Protein AF-A0AAD8FI68-F1 (afdb_monomer_lite)

InterPro domains:
  IPR006808 ATP synthase F0 complex subunit G, mitochondrial [PF04718] (6-87)
  IPR006808 ATP synthase F0 complex subunit G, mitochondrial [PTHR12386] (9-87)

Sequence (98 aa):
SVNSNAFAKPRLSTIWKYAKVELRPPTLGELSEVPLAIQKLKLSAQTGKWKQLTVKEAFLNTIVGAEIVFWFYAGECIGKGGIVSYDIPGAVNWDIHF

Radius of gyration: 21.67 Å; chains: 1; bounding box: 33×48×56 Å

Foldseek 3Di:
DPPPCVVVVVVVVVVVVVCCVVVPDDDPVVVVCVVVVVVVVVVCVVVVVVVVDDPVRVVVVVVVVVVVVVVVVVVVCVVQVHPDDNPDVPPPDPVVPD

pLDDT: mean 77.04, std 9.96, range [50.91, 93.06]

Structure (mmCIF, N/CA/C/O backbone):
data_AF-A0AAD8FI68-F1
#
_entry.id   AF-A0AAD8FI68-F1
#
loop_
_atom_site.group_PDB
_atom_site.id
_atom_site.type_symbol
_atom_site.label_atom_id
_atom_site.label_alt_id
_atom_site.label_comp_id
_atom_site.label_asym_id
_atom_site.label_entity_id
_atom_site.label_seq_id
_atom_site.pdbx_PDB_ins_code
_atom_site.Cartn_x
_atom_site.Cartn_y
_atom_site.Cartn_z
_atom_site.occupancy
_atom_site.B_iso_or_equiv
_atom_site.auth_seq_id
_atom_site.auth_comp_id
_atom_site.auth_asym_id
_atom_site.auth_atom_id
_atom_site.pdbx_PDB_model_num
ATOM 1 N N . SER A 1 1 ? -2.581 29.205 -26.299 1.00 50.91 1 SER A N 1
ATOM 2 C CA . SER A 1 1 ? -1.668 28.188 -25.747 1.00 50.91 1 SER A CA 1
ATOM 3 C C . SER A 1 1 ? -1.715 28.289 -24.234 1.00 50.91 1 SER A C 1
ATOM 5 O O . SER A 1 1 ? -1.208 29.259 -23.684 1.00 50.91 1 SER A O 1
ATOM 7 N N . VAL A 1 2 ? -2.433 27.389 -23.555 1.00 61.78 2 VAL A N 1
ATOM 8 C CA . VAL A 1 2 ? -2.376 27.324 -22.087 1.00 61.78 2 VAL A CA 1
ATOM 9 C C . VAL A 1 2 ? -0.989 26.812 -21.711 1.00 61.78 2 VAL A C 1
ATOM 11 O O . VAL A 1 2 ? -0.593 25.737 -22.151 1.00 61.78 2 VAL A O 1
ATOM 14 N N . ASN A 1 3 ? -0.223 27.598 -20.954 1.00 67.50 3 ASN A N 1
ATOM 15 C CA . ASN A 1 3 ? 1.105 27.200 -20.490 1.00 67.50 3 ASN A CA 1
ATOM 16 C C . ASN A 1 3 ? 0.964 25.970 -19.579 1.00 67.50 3 ASN A C 1
ATOM 18 O O . ASN A 1 3 ? 0.716 26.101 -18.381 1.00 67.50 3 ASN A O 1
ATOM 22 N N . SER A 1 4 ? 1.122 24.772 -20.143 1.00 66.06 4 SER A N 1
ATOM 23 C CA . SER A 1 4 ? 1.060 23.477 -19.448 1.00 66.06 4 SER A CA 1
ATOM 24 C C . SER A 1 4 ? 1.955 23.452 -18.205 1.00 66.06 4 SER A C 1
ATOM 26 O O . SER A 1 4 ? 1.561 22.950 -17.154 1.00 66.06 4 SER A O 1
ATOM 28 N N . ASN A 1 5 ? 3.108 24.119 -18.282 1.00 65.69 5 ASN A N 1
ATOM 29 C CA . ASN A 1 5 ? 4.040 24.302 -17.172 1.00 65.69 5 ASN A CA 1
ATOM 30 C C . ASN A 1 5 ? 3.467 25.128 -16.008 1.00 65.69 5 ASN A C 1
ATOM 32 O O . ASN A 1 5 ? 3.754 24.823 -14.853 1.00 65.69 5 ASN A O 1
ATOM 36 N N . ALA A 1 6 ? 2.652 26.150 -16.276 1.00 74.12 6 ALA A N 1
ATOM 37 C CA . ALA A 1 6 ? 2.026 26.963 -15.231 1.00 74.12 6 ALA A CA 1
ATOM 38 C C . ALA A 1 6 ? 0.877 26.214 -14.528 1.00 74.12 6 ALA A C 1
ATOM 40 O O . ALA A 1 6 ? 0.620 26.442 -13.350 1.00 74.12 6 ALA A O 1
ATOM 41 N N . PHE A 1 7 ? 0.224 25.281 -15.228 1.00 74.06 7 PHE A N 1
ATOM 42 C CA . PHE A 1 7 ? -0.860 24.457 -14.686 1.00 74.06 7 PHE A CA 1
ATOM 43 C C . PHE A 1 7 ? -0.362 23.216 -13.921 1.00 74.06 7 PHE A C 1
ATOM 45 O O . PHE A 1 7 ? -0.937 22.854 -12.890 1.00 74.06 7 PHE A O 1
ATOM 52 N N . ALA A 1 8 ? 0.701 22.566 -14.408 1.00 77.44 8 ALA A N 1
ATOM 53 C CA . ALA A 1 8 ? 1.226 21.318 -13.850 1.00 77.44 8 ALA A CA 1
ATOM 54 C C . ALA A 1 8 ? 2.081 21.530 -12.590 1.00 77.44 8 ALA A C 1
ATOM 56 O O . ALA A 1 8 ? 1.941 20.783 -11.623 1.00 77.44 8 ALA A O 1
ATOM 57 N N . LYS A 1 9 ? 2.926 22.570 -12.558 1.00 78.75 9 LYS A N 1
ATOM 58 C CA . LYS A 1 9 ? 3.831 22.856 -11.429 1.00 78.75 9 LYS A CA 1
ATOM 59 C C . LYS A 1 9 ? 3.145 22.930 -10.055 1.00 78.75 9 LYS A C 1
ATOM 61 O O . LYS A 1 9 ? 3.606 22.234 -9.150 1.00 78.75 9 LYS A O 1
ATOM 66 N N . PRO A 1 10 ? 2.059 23.707 -9.859 1.00 83.19 10 PRO A N 1
ATOM 67 C CA . PRO A 1 10 ? 1.421 23.782 -8.547 1.00 83.19 10 PRO A CA 1
ATOM 68 C C . PRO A 1 10 ? 0.791 22.443 -8.141 1.00 83.19 10 PRO A C 1
ATOM 70 O O . PRO A 1 10 ? 0.936 22.028 -6.996 1.00 83.19 10 PRO A O 1
ATOM 73 N N . ARG A 1 11 ? 0.183 21.704 -9.078 1.00 80.50 11 ARG A N 1
ATOM 74 C CA . ARG A 1 11 ? -0.420 20.388 -8.804 1.00 80.50 11 ARG A CA 1
ATOM 75 C C . ARG A 1 11 ? 0.613 19.341 -8.403 1.00 80.50 11 ARG A C 1
ATOM 77 O O . ARG A 1 11 ? 0.412 18.638 -7.419 1.00 80.50 11 ARG A O 1
ATOM 84 N N . LEU A 1 12 ? 1.735 19.284 -9.119 1.00 80.06 12 LEU A N 1
ATOM 85 C CA . LEU A 1 12 ? 2.841 18.389 -8.787 1.00 80.06 12 LEU A CA 1
ATOM 86 C C . LEU A 1 12 ? 3.455 18.738 -7.429 1.00 80.06 12 LEU A C 1
ATOM 88 O O . LEU A 1 12 ? 3.764 17.832 -6.665 1.00 80.06 12 LEU A O 1
ATOM 92 N N . SER A 1 13 ? 3.571 20.027 -7.087 1.00 79.06 13 SER A N 1
ATOM 93 C CA . SER A 1 13 ? 4.077 20.438 -5.770 1.00 79.06 13 SER A CA 1
ATOM 94 C C . SER A 1 13 ? 3.168 19.989 -4.621 1.00 79.06 13 SER A C 1
ATOM 96 O O . SER A 1 13 ? 3.660 19.529 -3.591 1.00 79.06 13 SER A O 1
ATOM 98 N N . THR A 1 14 ? 1.847 20.049 -4.816 1.00 83.12 14 THR A N 1
ATOM 99 C CA . THR A 1 14 ? 0.872 19.566 -3.835 1.00 83.12 14 THR A CA 1
ATOM 100 C C . THR A 1 14 ? 0.935 18.047 -3.701 1.00 83.12 14 THR A C 1
ATOM 102 O O . THR A 1 14 ? 1.032 17.554 -2.580 1.00 83.12 14 THR A O 1
ATOM 105 N N . ILE A 1 15 ? 0.967 17.309 -4.820 1.00 80.88 15 ILE A N 1
ATOM 106 C CA . ILE A 1 15 ? 1.129 15.844 -4.817 1.00 80.88 15 ILE A CA 1
ATOM 107 C C . ILE A 1 15 ? 2.422 15.460 -4.097 1.00 80.88 15 ILE A C 1
ATOM 109 O O . ILE A 1 15 ? 2.397 14.615 -3.212 1.00 80.88 15 ILE A O 1
ATOM 113 N N . TRP A 1 16 ? 3.534 16.127 -4.405 1.00 82.44 16 TRP A N 1
ATOM 114 C CA . TRP A 1 16 ? 4.828 15.865 -3.779 1.00 82.44 16 TRP A CA 1
ATOM 115 C C . TRP A 1 16 ? 4.817 16.111 -2.266 1.00 82.44 16 TRP A C 1
ATOM 117 O O . TRP A 1 16 ? 5.404 15.342 -1.506 1.00 82.44 16 TRP A O 1
ATOM 127 N N . LYS A 1 17 ? 4.131 17.168 -1.810 1.00 83.44 17 LYS A N 1
ATOM 128 C CA . LYS A 1 17 ? 4.009 17.493 -0.383 1.00 83.44 17 LYS A CA 1
ATOM 129 C C . LYS A 1 17 ? 3.309 16.377 0.398 1.00 83.44 17 LYS A C 1
ATOM 131 O O . LYS A 1 17 ? 3.804 16.011 1.460 1.00 83.44 17 LYS A O 1
ATOM 136 N N . TYR A 1 18 ? 2.198 15.849 -0.117 1.00 80.75 18 TYR A N 1
ATOM 137 C CA . TYR A 1 18 ? 1.460 14.758 0.532 1.00 80.75 18 TYR A CA 1
ATOM 138 C C . TYR A 1 18 ? 2.173 13.411 0.374 1.00 80.75 18 TYR A C 1
ATOM 140 O O . TYR A 1 18 ? 2.390 12.713 1.363 1.00 80.75 18 TYR A O 1
ATOM 148 N N . ALA A 1 19 ? 2.675 13.118 -0.828 1.00 77.38 19 ALA A N 1
ATOM 149 C CA . ALA A 1 19 ? 3.451 11.917 -1.123 1.00 77.38 19 ALA A CA 1
ATOM 150 C C . ALA A 1 19 ? 4.653 11.752 -0.184 1.00 77.38 19 ALA A C 1
ATOM 152 O O . ALA A 1 19 ? 4.928 10.653 0.277 1.00 77.38 19 ALA A O 1
ATOM 153 N N . LYS A 1 20 ? 5.354 12.837 0.167 1.00 77.38 20 LYS A N 1
ATOM 154 C CA . LYS A 1 20 ? 6.508 12.769 1.076 1.00 77.38 20 LYS 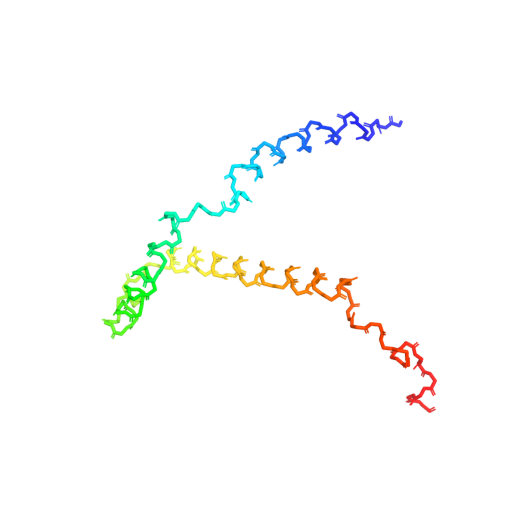A CA 1
ATOM 155 C C . LYS A 1 20 ? 6.148 12.295 2.490 1.00 77.38 20 LYS A C 1
ATOM 157 O O . LYS A 1 20 ? 7.001 11.734 3.174 1.00 77.38 20 LYS A O 1
ATOM 162 N N . VAL A 1 21 ? 4.927 12.561 2.945 1.00 76.44 21 VAL A N 1
ATOM 163 C CA . VAL A 1 21 ? 4.473 12.200 4.294 1.00 76.44 21 VAL A CA 1
ATOM 164 C C . VAL A 1 21 ? 3.840 10.811 4.301 1.00 76.44 21 VAL A C 1
ATOM 166 O O . VAL A 1 21 ? 4.083 10.047 5.231 1.00 76.44 21 VAL A O 1
ATOM 169 N N . GLU A 1 22 ? 3.074 10.480 3.262 1.00 76.81 22 GLU A N 1
ATOM 170 C CA . GLU A 1 22 ? 2.283 9.246 3.186 1.00 76.81 22 GLU A CA 1
ATOM 171 C C . GLU A 1 22 ? 3.044 8.081 2.542 1.00 76.81 22 GLU A C 1
ATOM 173 O O . GLU A 1 22 ? 2.904 6.945 2.977 1.00 76.81 22 GLU A O 1
ATOM 178 N N . LEU A 1 23 ? 3.909 8.354 1.560 1.00 76.75 23 LEU A N 1
ATOM 179 C CA . LEU A 1 23 ? 4.717 7.340 0.870 1.00 76.75 23 LEU A CA 1
ATOM 180 C C . LEU A 1 23 ? 6.110 7.175 1.490 1.00 76.75 23 LEU A C 1
ATOM 182 O O . LEU A 1 23 ? 7.005 6.601 0.864 1.00 76.75 23 LEU A O 1
ATOM 186 N N . ARG A 1 24 ? 6.341 7.707 2.699 1.00 76.69 24 ARG A N 1
ATOM 187 C CA . ARG A 1 24 ? 7.604 7.457 3.401 1.00 76.69 24 ARG A CA 1
ATOM 188 C C . ARG A 1 24 ? 7.704 5.957 3.700 1.00 76.69 24 ARG A C 1
ATOM 190 O O . ARG A 1 24 ? 6.725 5.379 4.175 1.00 76.69 24 ARG A O 1
ATOM 197 N N . PRO A 1 25 ? 8.866 5.321 3.476 1.00 72.75 25 PRO A N 1
ATOM 198 C CA . PRO A 1 25 ? 9.058 3.967 3.960 1.00 72.75 25 PRO A CA 1
ATOM 199 C C . PRO A 1 25 ? 8.846 3.961 5.485 1.00 72.75 25 PRO A C 1
ATOM 201 O O . PRO A 1 25 ? 9.304 4.888 6.168 1.00 72.75 25 PRO A O 1
ATOM 204 N N . PRO A 1 26 ? 8.117 2.969 6.021 1.00 75.62 26 PRO A N 1
ATOM 205 C CA . PRO A 1 26 ? 7.840 2.883 7.447 1.00 75.62 26 PRO A CA 1
ATOM 206 C C . PRO A 1 26 ? 9.143 2.800 8.241 1.00 75.62 26 PRO A C 1
ATOM 208 O O . PRO A 1 26 ? 10.144 2.228 7.804 1.00 75.62 26 PRO A O 1
ATOM 211 N N . THR A 1 27 ? 9.129 3.384 9.430 1.00 80.06 27 THR A N 1
ATOM 212 C CA . THR A 1 27 ? 10.281 3.381 10.333 1.00 80.06 27 THR A CA 1
ATOM 213 C C . THR A 1 27 ? 10.459 1.980 10.924 1.00 80.06 27 THR A C 1
ATOM 215 O O . THR A 1 27 ? 9.482 1.271 11.148 1.00 80.06 27 THR A O 1
ATOM 218 N N . LEU A 1 28 ? 11.689 1.568 11.251 1.00 73.06 28 LEU A N 1
ATOM 219 C CA . LEU A 1 28 ? 11.957 0.228 11.809 1.00 73.06 28 LEU A CA 1
ATOM 220 C C . LEU A 1 28 ? 11.143 -0.087 13.082 1.00 73.06 28 LEU A C 1
ATOM 222 O O . LEU A 1 28 ? 10.786 -1.239 13.310 1.00 73.06 28 LEU A O 1
ATOM 226 N N . GLY A 1 29 ? 10.816 0.931 13.887 1.00 77.81 29 GLY A N 1
ATOM 227 C CA . GLY A 1 29 ? 9.940 0.788 15.055 1.00 77.81 29 GLY A CA 1
ATOM 228 C C . GLY A 1 29 ? 8.467 0.534 14.712 1.00 77.81 29 GLY A C 1
ATOM 229 O O . GLY A 1 29 ? 7.789 -0.147 15.462 1.00 77.81 29 GLY A O 1
ATOM 230 N N . GLU A 1 30 ? 7.977 1.010 13.564 1.00 75.94 30 GLU A N 1
ATOM 231 C CA . GLU A 1 30 ? 6.619 0.703 13.081 1.00 75.94 30 GLU A CA 1
ATOM 232 C C . GLU A 1 30 ? 6.563 -0.737 12.524 1.00 75.94 30 GLU A C 1
ATOM 234 O O . GLU A 1 30 ? 5.537 -1.409 12.608 1.00 75.94 30 GLU A O 1
ATOM 239 N N . LEU A 1 31 ? 7.688 -1.259 12.013 1.00 79.62 31 LEU A N 1
ATOM 240 C CA . LEU A 1 31 ? 7.787 -2.634 11.509 1.00 79.62 31 LEU A CA 1
ATOM 241 C C . LEU A 1 31 ? 7.770 -3.695 12.616 1.00 79.62 31 LEU A C 1
ATOM 243 O O . LEU A 1 31 ? 7.288 -4.804 12.382 1.00 79.62 31 LEU A O 1
ATOM 247 N N . SER A 1 32 ? 8.264 -3.385 13.817 1.00 81.50 32 SER A N 1
ATOM 248 C CA . SER A 1 32 ? 8.245 -4.336 14.937 1.00 81.50 32 SER A CA 1
ATOM 249 C C . SER A 1 32 ? 6.830 -4.604 15.467 1.00 81.50 32 SER A C 1
ATOM 251 O O . SER A 1 32 ? 6.591 -5.649 16.073 1.00 81.50 32 SER A O 1
ATOM 253 N N . GLU A 1 33 ? 5.870 -3.718 15.189 1.00 83.62 33 GLU A N 1
ATOM 254 C CA . GLU A 1 33 ? 4.462 -3.877 15.5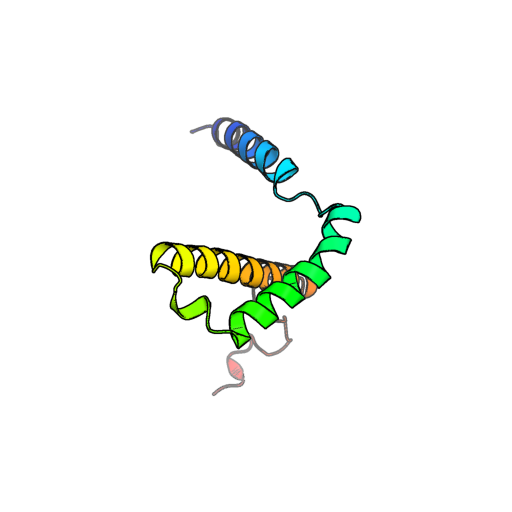69 1.00 83.62 33 GLU A CA 1
ATOM 255 C C . GLU A 1 33 ? 3.656 -4.719 14.565 1.00 83.62 33 GLU A C 1
ATOM 257 O O . GLU A 1 33 ? 2.616 -5.289 14.913 1.00 83.62 33 GLU A O 1
ATOM 262 N N . VAL A 1 34 ? 4.151 -4.867 13.330 1.00 83.94 34 VAL A N 1
ATOM 263 C CA . VAL A 1 34 ? 3.480 -5.608 12.248 1.00 83.94 34 VAL A CA 1
ATOM 264 C C . VAL A 1 34 ? 3.180 -7.069 12.622 1.00 83.94 34 VAL A C 1
ATOM 266 O O . VAL A 1 34 ? 2.037 -7.500 12.436 1.00 83.94 34 VAL A O 1
ATOM 269 N N . PRO A 1 35 ? 4.115 -7.852 13.206 1.00 84.88 35 PRO A N 1
ATOM 270 C CA . PRO A 1 35 ? 3.834 -9.231 13.605 1.00 84.88 35 PRO A CA 1
ATOM 271 C C . PRO A 1 35 ? 2.690 -9.337 14.621 1.00 84.88 35 PRO A C 1
ATOM 273 O O . PRO A 1 35 ? 1.861 -10.245 14.537 1.00 84.88 35 PRO A O 1
ATOM 276 N N . LEU A 1 36 ? 2.610 -8.388 15.560 1.00 86.75 36 LEU A N 1
ATOM 277 C CA . LEU A 1 36 ? 1.557 -8.345 16.577 1.00 86.75 36 LEU A CA 1
ATOM 278 C C . LEU A 1 36 ? 0.197 -8.006 15.955 1.00 86.75 36 LEU A C 1
ATOM 280 O O . LEU A 1 36 ? -0.818 -8.609 16.314 1.00 86.75 36 LEU A O 1
ATOM 284 N N . ALA A 1 37 ? 0.164 -7.075 14.999 1.00 82.75 37 ALA A N 1
ATOM 285 C CA . ALA A 1 37 ? -1.047 -6.726 14.262 1.00 82.75 37 ALA A CA 1
ATOM 286 C C . ALA A 1 37 ? -1.592 -7.921 13.458 1.00 82.75 37 ALA A C 1
ATOM 288 O O . ALA A 1 37 ? -2.787 -8.221 13.524 1.00 82.75 37 ALA A O 1
ATOM 289 N N . ILE A 1 38 ? -0.714 -8.670 12.781 1.00 84.62 38 ILE A N 1
ATOM 290 C CA . ILE A 1 38 ? -1.085 -9.876 12.024 1.0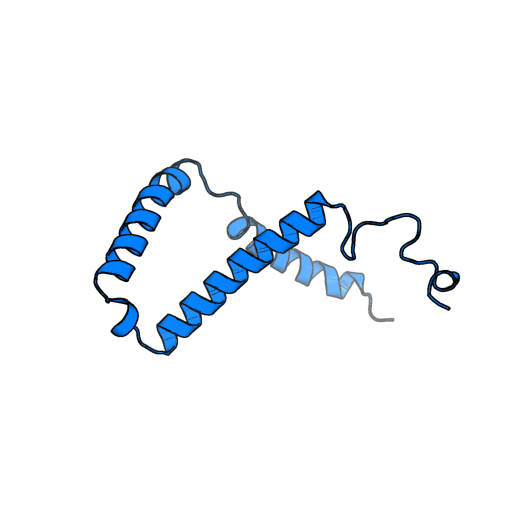0 84.62 38 ILE A CA 1
ATOM 291 C C . ILE A 1 38 ? -1.670 -10.953 12.950 1.00 84.62 38 ILE A C 1
ATOM 293 O O . ILE A 1 38 ? -2.694 -11.561 12.631 1.00 84.62 38 ILE A O 1
ATOM 297 N N . GLN A 1 39 ? -1.068 -11.174 14.123 1.00 87.62 39 GLN A N 1
ATOM 298 C CA . GLN A 1 39 ? -1.595 -12.133 15.100 1.00 87.62 39 GLN A CA 1
ATOM 299 C C . GLN A 1 39 ? -3.000 -11.748 15.587 1.00 87.62 39 GLN A C 1
ATOM 301 O O . GLN A 1 39 ? -3.889 -12.601 15.638 1.00 87.62 39 GLN A O 1
ATOM 306 N N . LYS A 1 40 ? -3.238 -10.465 15.886 1.00 84.00 40 LYS A N 1
ATOM 307 C CA . LYS A 1 40 ? -4.565 -9.965 16.284 1.00 84.00 40 LYS A CA 1
ATOM 308 C C . LYS A 1 40 ? -5.605 -10.138 15.174 1.00 84.00 40 LYS A C 1
ATOM 310 O O . LYS A 1 40 ? -6.729 -10.547 15.466 1.00 84.00 40 LYS A O 1
ATOM 315 N N . LEU A 1 41 ? -5.238 -9.890 13.914 1.00 83.44 41 LEU A N 1
ATOM 316 C CA . LEU A 1 41 ? -6.111 -10.134 12.760 1.00 83.44 41 LEU A CA 1
ATOM 317 C C . LEU A 1 41 ? -6.487 -11.615 12.639 1.00 83.44 41 LEU A C 1
ATOM 319 O O . LEU A 1 41 ? -7.666 -11.935 12.487 1.00 83.44 41 LEU A O 1
ATOM 323 N N . LYS A 1 42 ? -5.515 -12.524 12.793 1.00 83.12 42 LYS A N 1
ATOM 324 C CA . LYS A 1 42 ? -5.758 -13.975 12.770 1.00 83.12 42 LYS A CA 1
ATOM 325 C C . LYS A 1 42 ? -6.738 -14.405 13.865 1.00 83.12 42 LYS A C 1
ATOM 327 O O . LYS A 1 42 ? -7.691 -15.129 13.583 1.00 83.12 42 LYS A O 1
ATOM 332 N N . LEU A 1 43 ? -6.541 -13.930 15.094 1.00 83.56 43 LEU A N 1
ATOM 333 C CA . LEU A 1 43 ? -7.438 -14.224 16.216 1.00 83.56 43 LEU A CA 1
ATOM 334 C C . LEU A 1 43 ? -8.843 -13.642 15.994 1.00 83.56 43 LEU A C 1
ATOM 336 O O . LEU A 1 43 ? -9.837 -14.306 16.279 1.00 83.56 43 LEU A O 1
ATOM 340 N N . SER A 1 44 ? -8.948 -12.432 15.437 1.00 77.88 44 SER A N 1
ATOM 341 C CA . SER A 1 44 ? -10.227 -11.791 15.088 1.00 77.88 44 SER A CA 1
ATOM 342 C C . SER A 1 44 ? -11.002 -12.570 14.013 1.00 77.88 44 SER A C 1
ATOM 344 O O . SER A 1 44 ? -12.222 -12.737 14.106 1.00 77.88 44 SER A O 1
ATOM 346 N N . ALA A 1 45 ? -10.293 -13.122 13.022 1.00 79.50 45 ALA A N 1
ATOM 347 C CA . ALA A 1 45 ? -10.880 -13.986 12.002 1.00 79.50 45 ALA A CA 1
ATOM 348 C C . ALA A 1 45 ? -11.383 -15.313 12.599 1.00 79.50 45 ALA A C 1
ATOM 350 O O . ALA A 1 45 ? -12.520 -15.714 12.340 1.00 79.50 45 ALA A O 1
ATOM 351 N N . GLN A 1 46 ? -10.576 -15.954 13.456 1.00 80.12 46 GLN A N 1
ATOM 352 C CA . GLN A 1 46 ? -10.935 -17.206 14.137 1.00 80.12 46 GLN A CA 1
ATOM 353 C C . GLN A 1 46 ? -12.129 -17.048 15.085 1.00 80.12 46 GLN A C 1
ATOM 355 O O . GLN A 1 46 ? -12.979 -17.929 15.162 1.00 80.12 46 GLN A O 1
ATOM 360 N N . THR A 1 47 ? -12.221 -15.914 15.782 1.00 79.44 47 THR A N 1
ATOM 361 C CA . THR A 1 47 ? -13.297 -15.630 16.749 1.00 79.44 47 THR A CA 1
ATOM 362 C C . THR A 1 47 ? -14.601 -15.152 16.108 1.00 79.44 47 THR A C 1
ATOM 364 O O . THR A 1 47 ? -15.579 -14.928 16.814 1.00 79.44 47 THR A O 1
ATOM 367 N N . GLY A 1 48 ? -14.663 -14.994 14.780 1.00 73.38 48 GLY A N 1
ATOM 368 C CA . GLY A 1 48 ? -15.909 -14.624 14.102 1.00 73.38 48 GLY A CA 1
ATOM 369 C C . GLY A 1 48 ? -16.267 -13.135 14.166 1.00 73.38 48 GLY A C 1
ATOM 370 O O . GLY A 1 48 ? -17.330 -12.756 13.677 1.00 73.38 48 GLY A O 1
ATOM 371 N N . LYS A 1 49 ? -15.393 -12.275 14.711 1.00 70.69 49 LYS A N 1
ATOM 372 C CA . LYS A 1 49 ? -15.643 -10.826 14.879 1.00 70.69 49 LYS A CA 1
ATOM 373 C C . LYS A 1 49 ? -15.898 -10.076 13.570 1.00 70.69 49 LYS A C 1
ATOM 375 O O . LYS A 1 49 ? -16.585 -9.061 13.564 1.00 70.69 49 LYS A O 1
ATOM 380 N N . TRP A 1 50 ? -15.413 -10.609 12.456 1.00 68.69 50 TRP A N 1
ATOM 381 C CA . TRP A 1 50 ? -15.693 -10.125 11.104 1.00 68.69 50 TRP A CA 1
ATOM 382 C C . TRP A 1 50 ? -17.187 -10.126 10.740 1.00 68.69 50 TRP A C 1
ATOM 384 O O . TRP A 1 50 ? -17.600 -9.326 9.909 1.00 68.69 50 TRP A O 1
ATOM 394 N N . LYS A 1 51 ? -18.016 -10.951 11.399 1.00 68.06 51 LYS A N 1
ATOM 395 C CA . LYS A 1 51 ? -19.477 -10.975 11.198 1.00 68.06 51 LYS A CA 1
ATOM 396 C C . LYS A 1 51 ? -20.221 -9.830 11.896 1.00 68.06 51 LYS A C 1
ATOM 398 O O . LYS A 1 51 ? -21.383 -9.601 11.585 1.00 68.06 51 LYS A O 1
ATOM 403 N N . GLN A 1 52 ? -19.579 -9.136 12.839 1.00 78.19 52 GLN A N 1
ATOM 404 C CA . GLN A 1 52 ? -20.138 -7.967 13.533 1.00 78.19 52 GLN A CA 1
ATOM 405 C C . GLN A 1 52 ? -19.729 -6.634 12.891 1.00 78.19 52 GLN A C 1
ATOM 407 O O . GLN A 1 52 ? -20.171 -5.585 13.352 1.00 78.19 52 GLN A O 1
ATOM 412 N N . LEU A 1 53 ? -18.894 -6.658 11.848 1.00 79.12 53 LEU A N 1
ATOM 413 C CA . LEU A 1 53 ? -18.475 -5.445 11.153 1.00 79.12 53 LEU A CA 1
ATOM 414 C C . LEU A 1 53 ? -19.648 -4.833 10.392 1.00 79.12 53 LEU A C 1
ATOM 416 O O . LEU A 1 53 ? -20.411 -5.532 9.721 1.00 79.12 53 LEU A O 1
ATOM 420 N N . THR A 1 54 ? -19.771 -3.512 10.456 1.00 84.38 54 THR A N 1
ATOM 421 C CA . THR A 1 54 ? -20.748 -2.806 9.632 1.00 84.38 54 THR A CA 1
ATOM 422 C C . THR A 1 54 ? -20.320 -2.839 8.163 1.00 84.38 54 THR A C 1
ATOM 424 O O . THR A 1 54 ? -19.133 -2.907 7.839 1.00 84.38 54 THR A O 1
ATOM 427 N N . VAL A 1 55 ? -21.282 -2.745 7.238 1.00 86.19 55 VAL A N 1
ATOM 428 C CA . VAL A 1 55 ? -21.000 -2.755 5.787 1.00 86.19 55 VAL A CA 1
ATOM 429 C C . VAL A 1 55 ? -20.020 -1.644 5.394 1.00 86.19 55 VAL A C 1
ATOM 431 O O . VAL A 1 55 ? -19.157 -1.852 4.547 1.00 86.19 55 VAL A O 1
ATOM 434 N N . LYS A 1 56 ? -20.108 -0.476 6.044 1.00 87.31 56 LYS A N 1
ATOM 435 C CA . LYS A 1 56 ? -19.194 0.650 5.807 1.00 87.31 56 LYS A CA 1
ATOM 436 C C . LYS A 1 56 ? -17.754 0.307 6.187 1.00 87.31 56 LYS A C 1
ATOM 438 O O . LYS A 1 56 ? -16.844 0.575 5.411 1.00 87.31 56 LYS A O 1
ATOM 443 N N . GLU A 1 57 ? -17.549 -0.310 7.348 1.00 85.31 57 GLU A N 1
ATOM 444 C CA . GLU A 1 57 ? -16.217 -0.721 7.808 1.00 85.31 57 GLU A CA 1
ATOM 445 C C . GLU A 1 57 ? -15.643 -1.836 6.935 1.00 85.31 57 GLU A C 1
ATOM 447 O O . GLU A 1 57 ? -14.482 -1.774 6.538 1.00 85.31 57 GLU A O 1
ATOM 452 N N . ALA A 1 58 ? -16.458 -2.833 6.583 1.00 85.00 58 ALA A N 1
ATOM 453 C CA . ALA A 1 58 ? -16.046 -3.906 5.684 1.00 85.00 58 ALA A CA 1
ATOM 454 C C . ALA A 1 58 ? -15.629 -3.360 4.310 1.00 85.00 58 ALA A C 1
ATOM 456 O O . ALA A 1 58 ? -14.606 -3.774 3.763 1.00 85.00 58 ALA A O 1
ATOM 45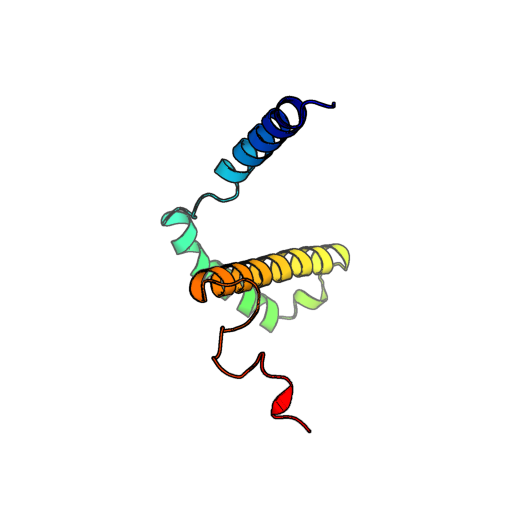7 N N . PHE A 1 59 ? -16.374 -2.390 3.779 1.00 88.56 59 PHE A N 1
ATOM 458 C CA . PHE A 1 59 ? -16.065 -1.759 2.501 1.00 88.56 59 PHE A CA 1
ATOM 459 C C . PHE A 1 59 ? -14.751 -0.970 2.547 1.00 88.56 59 PHE A C 1
ATOM 461 O O . PHE A 1 59 ? -13.898 -1.160 1.682 1.00 88.56 59 PHE A O 1
ATOM 468 N N . LEU A 1 60 ? -14.537 -0.157 3.586 1.00 89.31 60 LEU A N 1
ATOM 469 C CA . LEU A 1 60 ? -13.280 0.576 3.772 1.00 89.31 60 LEU A CA 1
ATOM 470 C C . LEU A 1 60 ? -12.080 -0.371 3.900 1.00 89.31 60 LEU A C 1
ATOM 472 O O . LEU A 1 60 ? -11.087 -0.194 3.199 1.00 89.31 60 LEU A O 1
ATOM 476 N N . ASN A 1 61 ? -12.195 -1.417 4.722 1.00 86.06 61 ASN A N 1
ATOM 477 C CA . ASN A 1 61 ? -11.141 -2.424 4.871 1.00 86.06 61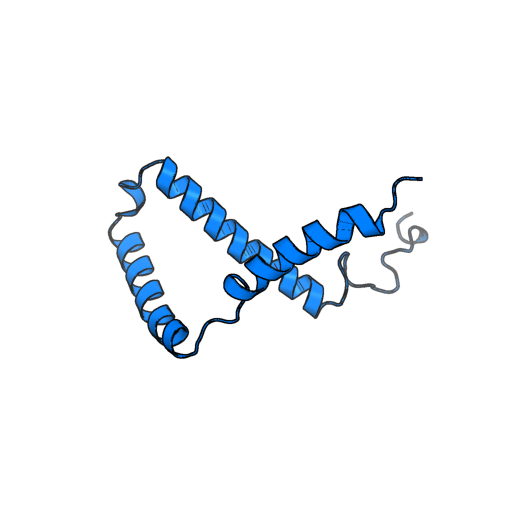 ASN A CA 1
ATOM 478 C C . ASN A 1 61 ? -10.844 -3.149 3.550 1.00 86.06 61 ASN A C 1
ATOM 480 O O . ASN A 1 61 ? -9.697 -3.494 3.276 1.00 86.06 61 ASN A O 1
ATOM 484 N N . THR A 1 62 ? -11.864 -3.350 2.713 1.00 87.75 62 THR A N 1
ATOM 485 C CA . THR A 1 62 ? -11.706 -3.961 1.387 1.00 87.75 62 THR A CA 1
ATOM 486 C C . THR A 1 62 ? -10.955 -3.038 0.428 1.00 87.75 62 THR A C 1
ATOM 488 O O . THR A 1 62 ? -10.075 -3.510 -0.284 1.00 87.75 62 THR A O 1
ATOM 491 N N . ILE A 1 63 ? -11.250 -1.732 0.427 1.00 93.06 63 ILE A N 1
ATOM 492 C CA . ILE A 1 63 ? -10.532 -0.748 -0.402 1.00 93.06 63 ILE A CA 1
ATOM 493 C C . ILE A 1 63 ? -9.058 -0.683 -0.004 1.00 93.06 63 ILE A C 1
ATOM 495 O O . ILE A 1 63 ? -8.194 -0.766 -0.872 1.00 93.06 63 ILE A O 1
ATOM 499 N N . VAL A 1 64 ? -8.769 -0.602 1.296 1.00 89.25 64 VAL A N 1
ATOM 500 C CA . VAL A 1 64 ? -7.386 -0.607 1.801 1.00 89.25 64 VAL A CA 1
ATOM 501 C C . VAL A 1 64 ? -6.682 -1.919 1.433 1.00 89.25 64 VAL A C 1
ATOM 503 O O . VAL A 1 64 ? -5.536 -1.914 0.991 1.00 89.25 64 VAL A O 1
ATOM 506 N N . GLY A 1 65 ? -7.374 -3.057 1.545 1.00 88.38 65 GLY A N 1
ATOM 507 C CA . GLY A 1 65 ? -6.847 -4.349 1.101 1.00 88.38 65 GLY A CA 1
ATOM 508 C C . GLY A 1 65 ? -6.520 -4.377 -0.395 1.00 88.38 65 GLY A C 1
ATOM 509 O O . GLY A 1 65 ? -5.460 -4.865 -0.786 1.00 88.38 65 GLY A O 1
ATOM 510 N N . ALA A 1 66 ? -7.394 -3.813 -1.230 1.00 89.94 66 ALA A N 1
ATOM 511 C CA . ALA A 1 66 ? -7.162 -3.696 -2.665 1.00 89.94 66 ALA A CA 1
ATOM 512 C C . ALA A 1 66 ? -5.967 -2.782 -2.982 1.00 89.94 66 ALA A C 1
ATOM 514 O O . ALA A 1 66 ? -5.163 -3.116 -3.847 1.00 89.94 66 ALA A O 1
ATOM 515 N N . GLU A 1 67 ? -5.802 -1.673 -2.259 1.00 88.69 67 GLU A N 1
ATOM 516 C CA . GLU A 1 67 ? -4.653 -0.772 -2.400 1.00 88.69 67 GLU A CA 1
ATOM 517 C C . GLU A 1 67 ? -3.320 -1.496 -2.165 1.00 88.69 67 GLU A C 1
ATOM 519 O O . GLU A 1 67 ? -2.399 -1.374 -2.972 1.00 88.69 67 GLU A O 1
ATOM 524 N N . ILE A 1 68 ? -3.229 -2.316 -1.114 1.00 88.12 68 ILE A N 1
ATOM 525 C CA . ILE A 1 68 ? -2.027 -3.116 -0.821 1.00 88.12 68 ILE A CA 1
ATOM 526 C C . ILE A 1 68 ? -1.706 -4.070 -1.982 1.00 88.12 68 ILE A C 1
ATOM 528 O O . ILE A 1 68 ? -0.546 -4.221 -2.370 1.00 88.12 68 ILE A O 1
ATOM 532 N N . VAL A 1 69 ? -2.730 -4.693 -2.570 1.00 88.00 69 VAL A N 1
ATOM 533 C CA . VAL A 1 69 ? -2.569 -5.570 -3.738 1.00 88.00 69 VAL A CA 1
ATOM 534 C C . VAL A 1 69 ? -2.097 -4.781 -4.962 1.00 88.00 69 VAL A C 1
ATOM 536 O O . VAL A 1 69 ? -1.204 -5.236 -5.675 1.00 88.00 69 VAL A O 1
ATOM 539 N N . PHE A 1 70 ? -2.625 -3.581 -5.200 1.00 89.06 70 PHE A N 1
ATOM 540 C CA . PHE A 1 70 ? -2.147 -2.725 -6.288 1.00 89.06 70 PHE A CA 1
ATOM 541 C C . PHE A 1 70 ? -0.683 -2.311 -6.107 1.00 89.06 70 PHE A C 1
ATOM 543 O O . PHE A 1 70 ? 0.061 -2.305 -7.087 1.00 89.06 70 PHE A O 1
ATOM 550 N N . TRP A 1 71 ? -0.236 -2.043 -4.877 1.00 86.44 71 TRP A N 1
ATOM 551 C CA . TRP A 1 71 ? 1.179 -1.786 -4.588 1.00 86.44 71 TRP A CA 1
ATOM 552 C C . TRP A 1 71 ? 2.079 -2.986 -4.899 1.00 86.44 71 TRP A C 1
ATOM 554 O O . TRP A 1 71 ? 3.196 -2.798 -5.385 1.00 86.44 71 TRP A O 1
ATOM 564 N N . PHE A 1 72 ? 1.591 -4.212 -4.695 1.00 86.88 72 PHE A N 1
ATOM 565 C CA . PHE A 1 72 ? 2.308 -5.418 -5.110 1.00 86.88 72 PHE A CA 1
ATOM 566 C C . PHE A 1 72 ? 2.461 -5.492 -6.637 1.00 86.88 72 PHE A C 1
ATOM 568 O O . PHE A 1 72 ? 3.575 -5.673 -7.126 1.00 86.88 72 PHE A O 1
ATOM 575 N N . TYR A 1 73 ? 1.382 -5.265 -7.394 1.00 84.69 73 TYR A N 1
ATOM 576 C CA . TYR A 1 73 ? 1.436 -5.232 -8.863 1.00 84.69 73 TYR A CA 1
ATOM 577 C C . TYR A 1 73 ? 2.317 -4.099 -9.399 1.00 84.69 73 TYR A C 1
ATOM 579 O O . TYR A 1 73 ? 3.057 -4.293 -10.359 1.00 84.69 73 TYR A O 1
ATOM 587 N N . ALA A 1 74 ? 2.293 -2.923 -8.770 1.00 86.31 74 ALA A N 1
ATOM 588 C CA . ALA A 1 74 ? 3.201 -1.835 -9.120 1.00 86.31 74 ALA A CA 1
ATOM 589 C C . ALA A 1 74 ? 4.672 -2.249 -8.921 1.00 86.31 74 ALA A C 1
ATOM 591 O O . ALA A 1 74 ? 5.509 -1.982 -9.784 1.00 86.31 74 ALA A O 1
ATOM 592 N N . GLY A 1 75 ? 4.977 -2.954 -7.826 1.00 84.62 75 GLY A N 1
ATOM 593 C CA . GLY A 1 75 ? 6.293 -3.547 -7.582 1.00 84.62 75 GLY A CA 1
ATOM 594 C C . GLY A 1 75 ? 6.673 -4.607 -8.620 1.00 84.62 75 GLY A C 1
ATOM 595 O O . GLY A 1 75 ? 7.808 -4.620 -9.089 1.00 84.62 75 GLY A O 1
ATOM 596 N N . GLU A 1 76 ? 5.726 -5.448 -9.036 1.00 83.31 76 GLU A N 1
ATOM 597 C CA . GLU A 1 76 ? 5.918 -6.424 -10.112 1.00 83.31 76 GLU A CA 1
ATOM 598 C C . GLU A 1 76 ? 6.245 -5.739 -11.448 1.00 83.31 76 GLU A C 1
ATOM 600 O O . GLU A 1 76 ? 7.196 -6.137 -12.118 1.00 83.31 76 GLU A O 1
ATOM 605 N N . CYS A 1 77 ? 5.534 -4.666 -11.809 1.00 81.94 77 CYS A N 1
ATOM 606 C CA . CYS A 1 77 ? 5.829 -3.866 -13.003 1.00 81.94 77 CYS A CA 1
ATOM 607 C C . CYS A 1 77 ? 7.236 -3.246 -12.955 1.00 81.94 77 CYS A C 1
ATOM 609 O O . CYS A 1 77 ? 7.948 -3.252 -13.961 1.00 81.94 77 CYS A O 1
ATOM 611 N N . ILE A 1 78 ? 7.671 -2.749 -11.789 1.00 82.94 78 ILE A N 1
ATOM 612 C CA . ILE A 1 78 ? 9.037 -2.233 -11.592 1.00 82.94 78 ILE A CA 1
ATOM 613 C C . ILE A 1 78 ? 10.066 -3.367 -11.715 1.00 82.94 78 ILE A C 1
ATOM 615 O O . ILE A 1 78 ? 11.081 -3.198 -12.385 1.00 82.94 78 ILE A O 1
ATOM 619 N N . GLY A 1 79 ? 9.800 -4.530 -11.112 1.00 80.12 79 GLY A N 1
ATOM 620 C CA . GLY A 1 79 ? 10.696 -5.690 -11.138 1.00 80.12 79 GLY A CA 1
ATOM 621 C C . GLY A 1 79 ? 10.835 -6.333 -12.520 1.00 80.12 79 GLY A C 1
ATOM 622 O O . GLY A 1 79 ? 11.911 -6.815 -12.864 1.00 80.12 79 GLY A O 1
ATOM 623 N N . LYS A 1 80 ? 9.773 -6.307 -13.334 1.00 78.25 80 LYS A N 1
ATOM 624 C CA . LYS A 1 80 ? 9.795 -6.758 -14.736 1.00 78.25 80 LYS A CA 1
ATOM 625 C C . LYS A 1 80 ? 10.397 -5.728 -15.693 1.00 78.25 80 LYS A C 1
ATOM 627 O O . LYS A 1 80 ? 10.811 -6.103 -16.784 1.00 78.25 80 LYS A O 1
ATOM 632 N N . GLY A 1 81 ? 10.436 -4.450 -15.307 1.00 74.56 81 GLY A N 1
ATOM 633 C CA . GLY A 1 81 ? 10.914 -3.357 -16.157 1.00 74.56 81 GLY A CA 1
ATOM 634 C C . GLY A 1 81 ? 9.949 -2.965 -17.283 1.00 74.56 81 GLY A C 1
ATOM 635 O O . GLY A 1 81 ? 10.367 -2.329 -18.247 1.00 74.56 81 GLY A O 1
ATOM 636 N N . GLY A 1 82 ? 8.666 -3.328 -17.180 1.00 69.94 82 GLY A N 1
ATOM 637 C CA . GLY A 1 82 ? 7.662 -3.100 -18.219 1.00 69.94 82 GLY A CA 1
ATOM 638 C C . GLY A 1 82 ? 6.240 -3.085 -17.658 1.00 69.94 82 GLY A C 1
ATOM 639 O O . GLY A 1 82 ? 5.926 -3.800 -16.710 1.00 69.94 82 GLY A O 1
ATOM 640 N N . ILE A 1 83 ? 5.377 -2.246 -18.240 1.00 67.06 83 ILE A N 1
ATOM 641 C CA . ILE A 1 83 ? 3.955 -2.123 -17.856 1.00 67.06 83 ILE A CA 1
ATOM 642 C C . ILE A 1 83 ? 3.111 -3.230 -18.514 1.00 67.06 83 ILE A C 1
ATOM 644 O O . ILE A 1 83 ? 2.068 -3.613 -17.990 1.00 67.06 83 ILE A O 1
ATOM 648 N N . VAL A 1 84 ? 3.560 -3.753 -19.660 1.00 65.38 84 VAL A N 1
ATOM 649 C CA . VAL A 1 84 ? 2.846 -4.754 -20.461 1.00 65.38 84 VAL A CA 1
ATOM 650 C C . VAL A 1 84 ? 3.779 -5.921 -20.750 1.00 65.38 84 VAL A C 1
ATOM 652 O O . VAL A 1 84 ? 4.707 -5.754 -21.531 1.00 65.38 84 VAL A O 1
ATOM 655 N N . SER A 1 85 ? 3.468 -7.083 -20.162 1.00 61.44 85 SER A N 1
ATOM 656 C CA . SER A 1 85 ? 4.048 -8.407 -20.456 1.00 61.44 85 SER A CA 1
ATOM 657 C C . SER A 1 85 ? 5.583 -8.511 -20.370 1.00 61.44 85 SER A C 1
ATOM 659 O O . SER A 1 85 ? 6.308 -7.527 -20.304 1.00 61.44 85 SER A O 1
ATOM 661 N N . TYR A 1 86 ? 6.114 -9.736 -20.351 1.00 57.88 86 TYR A N 1
ATOM 662 C CA . TYR A 1 86 ? 7.524 -9.934 -20.694 1.00 57.88 86 TYR A CA 1
ATOM 663 C C . TYR A 1 86 ? 7.663 -9.782 -22.210 1.00 57.88 86 TYR A C 1
ATOM 665 O O . TYR A 1 86 ? 6.858 -10.352 -22.949 1.00 57.88 86 TYR A O 1
ATOM 673 N N . ASP A 1 87 ? 8.665 -9.032 -22.661 1.00 57.69 87 ASP A N 1
ATOM 674 C CA . ASP A 1 87 ? 9.022 -8.927 -24.076 1.00 57.69 87 ASP A CA 1
ATOM 675 C C . ASP A 1 87 ? 9.672 -10.248 -24.520 1.00 57.69 87 ASP A C 1
ATOM 677 O O . ASP A 1 87 ? 10.891 -10.415 -24.522 1.00 57.69 87 ASP A O 1
ATOM 681 N N . ILE A 1 88 ? 8.837 -11.264 -24.752 1.00 65.06 88 ILE A N 1
ATOM 682 C CA . ILE A 1 88 ? 9.271 -12.556 -25.283 1.00 65.06 88 ILE A CA 1
ATOM 683 C C . ILE A 1 88 ? 9.432 -12.401 -26.799 1.00 65.06 88 ILE A C 1
ATOM 685 O O . ILE A 1 88 ? 8.430 -12.144 -27.479 1.00 65.06 88 ILE A O 1
ATOM 689 N N . PRO A 1 89 ? 10.642 -12.602 -27.359 1.00 57.06 89 PRO A N 1
ATOM 690 C CA . PRO A 1 89 ? 10.841 -12.593 -28.802 1.00 57.06 89 PRO A CA 1
ATOM 691 C C . PRO A 1 89 ? 10.023 -13.735 -29.422 1.00 57.06 89 PRO A C 1
ATOM 693 O O . PRO A 1 89 ? 10.372 -14.905 -29.296 1.00 57.06 89 PRO A O 1
ATOM 696 N N . GLY A 1 90 ? 8.890 -13.386 -30.037 1.00 60.31 90 GLY A N 1
ATOM 697 C CA . GLY A 1 90 ? 7.950 -14.324 -30.664 1.00 60.31 90 GLY A CA 1
ATOM 698 C C . GLY A 1 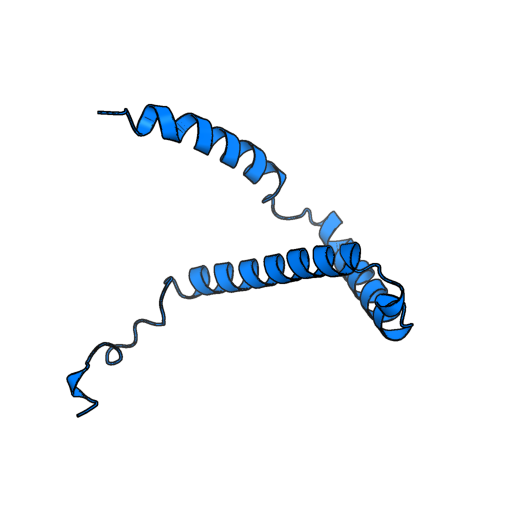90 ? 6.475 -14.112 -30.305 1.00 60.31 90 GLY A C 1
ATOM 699 O O . GLY A 1 90 ? 5.619 -14.509 -31.084 1.00 60.31 90 GLY A O 1
ATOM 700 N N . ALA A 1 91 ? 6.148 -13.432 -29.198 1.00 56.78 91 ALA A N 1
ATOM 701 C CA . ALA A 1 91 ? 4.750 -13.219 -28.780 1.00 56.78 91 ALA A CA 1
ATOM 702 C C . ALA A 1 91 ? 4.021 -12.092 -29.541 1.00 56.78 91 ALA A C 1
ATOM 704 O O . ALA A 1 91 ? 2.804 -11.962 -29.444 1.00 56.78 91 ALA A O 1
ATOM 705 N N . VAL A 1 92 ? 4.763 -11.279 -30.297 1.00 60.66 92 VAL A N 1
ATOM 706 C CA . VAL A 1 92 ? 4.232 -10.216 -31.171 1.00 60.66 92 VAL A CA 1
ATOM 707 C C . VAL A 1 92 ? 4.193 -10.623 -32.646 1.00 60.66 92 VAL A C 1
ATOM 709 O O . VAL A 1 92 ? 3.797 -9.822 -33.491 1.00 60.66 92 VAL A O 1
ATOM 712 N N . ASN A 1 93 ? 4.617 -11.850 -32.967 1.00 55.41 93 ASN A N 1
ATOM 713 C CA . ASN A 1 93 ? 4.516 -12.379 -34.316 1.00 55.41 93 ASN A CA 1
ATOM 714 C C . ASN A 1 93 ? 3.134 -13.022 -34.493 1.00 55.41 93 ASN A C 1
ATOM 716 O O . ASN A 1 93 ? 2.857 -14.073 -33.924 1.00 55.41 93 ASN A O 1
ATOM 720 N N . TRP A 1 94 ? 2.256 -12.378 -35.256 1.00 63.91 94 TRP A N 1
ATOM 721 C CA . TRP A 1 94 ? 0.932 -12.919 -35.565 1.00 63.91 94 TRP A CA 1
ATOM 722 C C . TRP A 1 94 ? 0.958 -13.960 -36.706 1.00 63.91 94 TRP A C 1
ATOM 724 O O . TRP A 1 94 ? -0.074 -14.574 -36.956 1.00 63.91 94 TRP A O 1
ATOM 734 N N . ASP A 1 95 ? 2.111 -14.219 -37.349 1.00 62.12 95 ASP A N 1
ATOM 735 C CA . ASP A 1 95 ? 2.267 -15.245 -38.405 1.00 62.12 95 ASP A CA 1
ATOM 736 C C . ASP A 1 95 ? 2.326 -16.691 -37.877 1.00 62.12 95 ASP A C 1
ATOM 738 O O . ASP A 1 95 ? 2.227 -17.628 -38.657 1.00 62.12 95 ASP A O 1
ATOM 742 N N . ILE A 1 96 ? 2.494 -16.922 -36.570 1.00 61.28 96 ILE A N 1
ATOM 743 C CA . ILE A 1 96 ? 2.606 -18.290 -36.013 1.00 61.28 96 ILE A CA 1
ATOM 744 C C . ILE A 1 96 ? 1.262 -18.911 -35.602 1.00 61.28 96 ILE A C 1
ATOM 746 O O . ILE A 1 96 ? 1.240 -20.020 -35.071 1.00 61.28 96 ILE A O 1
ATOM 750 N N . HIS A 1 97 ? 0.145 -18.211 -35.822 1.00 58.16 97 HIS A N 1
ATOM 751 C CA . HIS A 1 97 ? -1.195 -18.661 -35.424 1.00 58.16 97 HIS A CA 1
ATOM 752 C C . HIS A 1 97 ? -2.167 -18.924 -36.589 1.00 58.16 97 HIS A C 1
ATOM 754 O O . HIS A 1 97 ? -3.334 -19.208 -36.314 1.00 58.16 97 HIS A O 1
ATOM 760 N N . PHE A 1 98 ? -1.706 -18.913 -37.848 1.00 54.81 98 PHE A N 1
ATOM 761 C CA . PHE A 1 98 ? -2.478 -19.380 -39.009 1.00 54.81 98 PHE A CA 1
ATOM 762 C C . PHE A 1 98 ? -1.603 -20.144 -40.002 1.00 54.81 98 PHE A C 1
ATOM 764 O O . PHE A 1 98 ? -0.546 -19.602 -40.385 1.00 54.81 98 PHE A O 1
#

Secondary structure (DSSP, 8-state):
---HHHHHHHHHHHHHHHHHHHSSPPPHHHHTTHHHHHHHHHHHHHTTGGGG--HHHHHHHHHHHHHHHHHHHHHHHHHHT-SSS---TTTT-GGGG-

Organism: Biomphalaria pfeifferi (NCBI:txid112525)